Protein AF-A0A8S3XVQ0-F1 (afdb_monomer)

Foldseek 3Di:
DVVVVVVVVVVVVVVVVVVVVVVVVVVVVVVVVLVVCCVVPVPVSVVVVDDPVVNDPDDDDDPVVVCVVVCVVPVDDDDDDPDVVVVVVCVVCVPPDDDDDDDCDPVNVLVVLVPDDQPDQDPPVRDGSVVVNVVVVPPPPDDD

Mean predicted aligned error: 16.12 Å

Structure (mmCIF, N/CA/C/O backbone):
data_AF-A0A8S3XVQ0-F1
#
_entry.id   AF-A0A8S3XVQ0-F1
#
loop_
_atom_site.group_PDB
_atom_site.id
_atom_site.type_symbol
_atom_site.label_atom_id
_atom_site.label_alt_id
_atom_site.label_comp_id
_atom_site.label_asym_id
_atom_site.label_entity_id
_atom_site.label_seq_id
_atom_site.pdbx_PDB_ins_code
_atom_site.Cartn_x
_atom_site.Cartn_y
_atom_site.Cartn_z
_atom_site.occupancy
_atom_site.B_iso_or_equiv
_atom_site.auth_seq_id
_atom_site.auth_comp_id
_atom_site.auth_asym_id
_atom_site.auth_atom_id
_atom_site.pdbx_PDB_model_num
ATOM 1 N N . MET A 1 1 ? 21.389 -8.156 -47.341 1.00 62.31 1 MET A N 1
ATOM 2 C CA . MET A 1 1 ? 21.042 -7.063 -46.405 1.00 62.31 1 MET A CA 1
ATOM 3 C C . MET A 1 1 ? 19.885 -7.438 -45.477 1.00 62.31 1 MET A C 1
ATOM 5 O O . MET A 1 1 ? 20.098 -7.432 -44.277 1.00 62.31 1 MET A O 1
ATOM 9 N N . GLN A 1 2 ? 18.728 -7.876 -45.989 1.00 76.50 2 GLN A N 1
ATOM 10 C CA . GLN A 1 2 ? 17.531 -8.201 -45.183 1.00 76.50 2 GLN A CA 1
ATOM 11 C C . GLN A 1 2 ? 17.711 -9.335 -44.143 1.00 76.50 2 GLN A C 1
ATOM 13 O O . GLN A 1 2 ? 17.361 -9.180 -42.980 1.00 76.50 2 GLN A O 1
ATOM 18 N N . LYS A 1 3 ? 18.385 -10.436 -44.505 1.00 84.38 3 LYS A N 1
ATOM 19 C CA . LYS A 1 3 ? 18.701 -11.525 -43.553 1.00 84.38 3 LYS A CA 1
ATOM 20 C C . LYS A 1 3 ? 19.606 -11.089 -42.390 1.00 84.38 3 LYS A C 1
ATOM 22 O O . LYS A 1 3 ? 19.559 -11.668 -41.309 1.00 84.38 3 LYS A O 1
ATOM 27 N N . LEU A 1 4 ? 20.460 -10.086 -42.615 1.00 88.94 4 LEU A N 1
ATOM 28 C CA . LEU A 1 4 ? 21.366 -9.571 -41.588 1.00 88.94 4 LEU A CA 1
ATOM 29 C C . LEU A 1 4 ? 20.605 -8.687 -40.594 1.00 88.94 4 LEU A C 1
ATOM 31 O O . LEU A 1 4 ? 20.816 -8.808 -39.391 1.00 88.94 4 LEU A O 1
ATOM 35 N N . THR A 1 5 ? 19.696 -7.841 -41.085 1.00 93.69 5 THR A N 1
ATOM 36 C CA . THR A 1 5 ? 18.858 -6.984 -40.236 1.00 93.69 5 THR A CA 1
ATOM 37 C C . THR A 1 5 ? 17.909 -7.808 -39.371 1.00 93.69 5 THR A C 1
ATOM 39 O O . THR A 1 5 ? 17.854 -7.588 -38.166 1.00 93.69 5 THR A O 1
ATOM 42 N N . GLU A 1 6 ? 17.274 -8.840 -39.934 1.00 93.56 6 GLU A N 1
ATOM 43 C CA . GLU A 1 6 ? 16.420 -9.772 -39.179 1.00 93.56 6 GLU A CA 1
ATOM 44 C C . GLU A 1 6 ? 17.187 -10.473 -38.052 1.00 93.56 6 GLU A C 1
ATOM 46 O O . GLU A 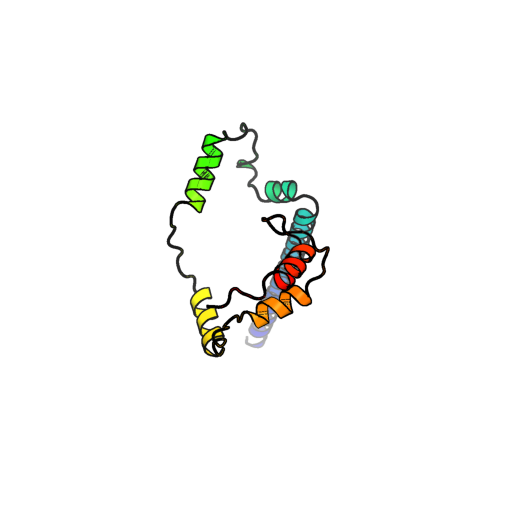1 6 ? 16.707 -10.574 -36.922 1.00 93.56 6 GLU A O 1
ATOM 51 N N . ARG A 1 7 ? 18.420 -10.916 -38.330 1.00 94.75 7 ARG A N 1
ATOM 52 C CA . ARG A 1 7 ? 19.255 -11.572 -37.319 1.00 94.75 7 ARG A CA 1
ATOM 53 C C . ARG A 1 7 ? 19.681 -10.617 -36.205 1.00 94.75 7 ARG A C 1
ATOM 55 O O . ARG A 1 7 ? 19.759 -11.029 -35.049 1.00 94.75 7 ARG A O 1
ATOM 62 N N . ILE A 1 8 ? 19.960 -9.358 -36.537 1.00 96.25 8 ILE A N 1
ATOM 63 C CA . ILE A 1 8 ? 20.267 -8.317 -35.550 1.00 96.25 8 ILE A CA 1
ATOM 64 C C . ILE A 1 8 ? 19.045 -8.046 -34.666 1.00 96.25 8 ILE A C 1
ATOM 66 O O . ILE A 1 8 ? 19.190 -7.945 -33.446 1.00 96.25 8 ILE A O 1
ATOM 70 N N . ASP A 1 9 ? 17.853 -7.960 -35.251 1.00 95.94 9 ASP A N 1
ATOM 71 C CA . ASP A 1 9 ? 16.627 -7.691 -34.501 1.00 95.94 9 ASP A CA 1
ATOM 72 C C . ASP A 1 9 ? 16.232 -8.862 -33.590 1.00 95.94 9 ASP A C 1
ATOM 74 O O . ASP A 1 9 ? 15.894 -8.627 -32.428 1.00 95.94 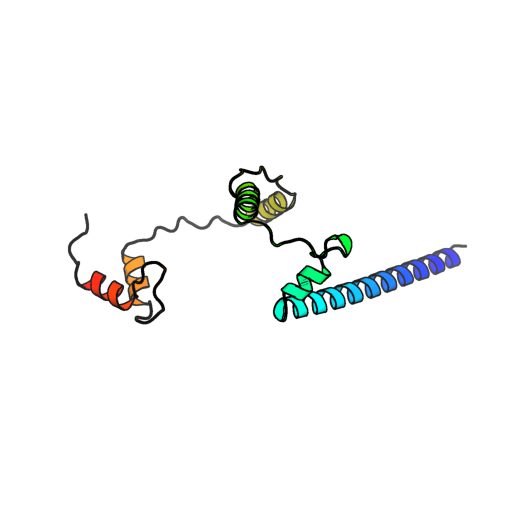9 ASP A O 1
ATOM 78 N N . ASP A 1 10 ? 16.394 -10.112 -34.038 1.00 96.25 10 ASP A N 1
ATOM 79 C CA . ASP A 1 10 ? 16.246 -11.311 -33.1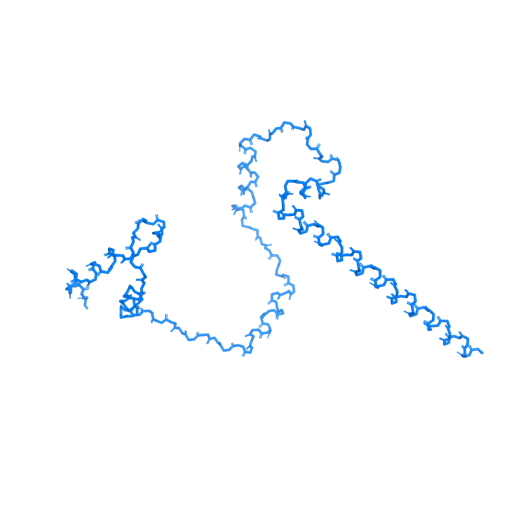93 1.00 96.25 10 ASP A CA 1
ATOM 80 C C . ASP A 1 10 ? 17.178 -11.252 -31.968 1.00 96.25 10 ASP A C 1
ATOM 82 O O . ASP A 1 10 ? 16.753 -11.420 -30.820 1.00 96.25 10 ASP A O 1
ATOM 86 N N . LEU A 1 11 ? 18.456 -10.922 -32.176 1.00 97.12 11 LEU A N 1
ATOM 87 C CA . LEU A 1 11 ? 19.417 -10.798 -31.078 1.00 97.12 11 LEU A CA 1
ATOM 88 C C . LEU A 1 11 ? 19.045 -9.667 -30.109 1.00 97.12 11 LEU A C 1
ATOM 90 O O . LEU A 1 11 ? 19.091 -9.874 -28.893 1.00 97.12 11 LEU A O 1
ATOM 94 N N . LYS A 1 12 ? 18.616 -8.502 -30.610 1.00 97.44 12 LYS A N 1
ATOM 95 C CA . LYS A 1 12 ? 18.140 -7.390 -29.767 1.00 97.44 12 LYS A CA 1
ATOM 96 C C . LYS A 1 12 ? 16.926 -7.792 -28.932 1.00 97.44 12 LYS A C 1
ATOM 98 O O . LYS A 1 12 ? 16.899 -7.527 -27.728 1.00 97.44 12 LYS A O 1
ATOM 103 N N . GLN A 1 13 ? 15.944 -8.455 -29.543 1.00 97.00 13 GLN A N 1
ATOM 104 C CA . GLN A 1 13 ? 14.745 -8.928 -28.848 1.00 97.00 13 GLN A CA 1
ATOM 105 C C . GLN A 1 13 ? 15.098 -9.938 -27.756 1.00 97.00 13 GLN A C 1
ATOM 107 O O . GLN A 1 13 ? 14.606 -9.825 -26.629 1.00 97.00 13 GLN A O 1
ATOM 112 N N . ARG A 1 14 ? 16.005 -10.878 -28.047 1.00 97.31 14 ARG A N 1
ATOM 113 C CA . ARG A 1 14 ? 16.496 -11.845 -27.059 1.00 97.31 14 ARG A CA 1
ATOM 114 C C . ARG A 1 14 ? 17.177 -11.131 -25.898 1.00 97.31 14 ARG A C 1
ATOM 116 O O . ARG A 1 14 ? 16.775 -11.355 -24.759 1.00 97.31 14 ARG A O 1
ATOM 123 N N . ILE A 1 15 ? 18.142 -10.245 -26.154 1.00 97.75 15 ILE A N 1
ATOM 124 C CA . ILE A 1 15 ? 18.836 -9.481 -25.099 1.00 97.75 15 ILE A CA 1
ATOM 125 C C . ILE A 1 15 ? 17.831 -8.712 -24.233 1.00 97.75 15 ILE A C 1
ATOM 127 O O . ILE A 1 15 ? 17.897 -8.782 -23.004 1.00 97.75 15 ILE A O 1
ATOM 131 N N . ALA A 1 16 ? 16.851 -8.048 -24.848 1.00 97.44 16 ALA A N 1
ATOM 132 C CA . ALA A 1 16 ? 15.804 -7.338 -24.122 1.00 97.44 16 ALA A CA 1
ATOM 133 C C . ALA A 1 16 ? 14.951 -8.281 -23.251 1.00 97.44 16 ALA A C 1
ATOM 135 O O . ALA A 1 16 ? 14.645 -7.955 -22.101 1.00 97.44 16 ALA A O 1
ATOM 136 N N . ALA A 1 17 ? 14.587 -9.462 -23.759 1.00 97.25 17 ALA A N 1
ATOM 137 C CA . ALA A 1 17 ? 13.842 -10.467 -23.004 1.00 97.25 17 ALA A CA 1
ATOM 138 C C . ALA A 1 17 ? 14.647 -11.007 -21.810 1.00 97.25 17 ALA A C 1
ATOM 140 O O . ALA A 1 17 ? 14.115 -11.093 -20.699 1.00 97.25 17 ALA A O 1
ATOM 141 N N . TRP A 1 18 ? 15.937 -11.301 -22.004 1.00 97.69 18 TRP A N 1
ATOM 142 C CA . TRP A 1 18 ? 16.844 -11.713 -20.929 1.00 97.69 18 TRP A CA 1
ATOM 143 C C . TRP A 1 18 ? 17.004 -10.613 -19.876 1.00 97.69 18 TRP A C 1
ATOM 145 O O . TRP A 1 18 ? 16.862 -10.891 -18.686 1.00 97.69 18 TRP A O 1
ATOM 155 N 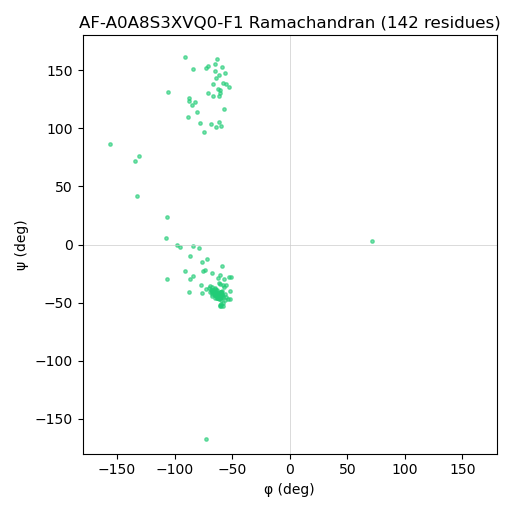N . GLY A 1 19 ? 17.185 -9.356 -20.292 1.00 97.81 19 GLY A N 1
ATOM 156 C CA . GLY A 1 19 ? 17.255 -8.209 -19.384 1.00 97.81 19 GLY A CA 1
ATOM 157 C C . GLY A 1 19 ? 15.983 -8.040 -18.547 1.00 97.81 19 GLY A C 1
ATOM 158 O O . GLY A 1 19 ? 16.051 -7.915 -17.322 1.00 97.81 19 GLY A O 1
ATOM 159 N N . LYS A 1 20 ? 14.801 -8.135 -19.175 1.00 97.38 20 LYS A N 1
ATOM 160 C CA . LYS A 1 20 ? 13.506 -8.120 -18.466 1.00 97.38 20 LYS A CA 1
ATOM 161 C C . LYS A 1 20 ? 13.390 -9.272 -17.469 1.00 97.38 20 LYS A C 1
ATOM 163 O O . LYS A 1 20 ? 12.883 -9.079 -16.362 1.00 97.38 20 LYS A O 1
ATOM 168 N N . ARG A 1 21 ? 13.852 -10.467 -17.848 1.00 97.31 21 ARG A N 1
ATOM 169 C CA . ARG A 1 21 ? 13.819 -11.656 -16.991 1.00 97.31 21 ARG A CA 1
ATOM 170 C C . ARG A 1 21 ? 14.718 -11.487 -15.766 1.00 97.31 21 ARG A C 1
ATOM 172 O O . ARG A 1 21 ? 14.253 -11.742 -14.659 1.00 97.31 21 ARG A O 1
ATOM 179 N N . ILE A 1 22 ? 15.945 -10.999 -15.952 1.00 97.69 22 ILE A N 1
ATOM 180 C CA . ILE A 1 22 ? 16.873 -10.682 -14.856 1.00 97.69 22 ILE A CA 1
ATOM 181 C C . ILE A 1 22 ? 16.231 -9.669 -13.912 1.00 97.69 22 ILE A C 1
ATOM 183 O O . ILE A 1 22 ? 16.080 -9.957 -12.728 1.00 97.69 22 ILE A O 1
ATOM 187 N N . ARG A 1 23 ? 15.749 -8.537 -14.442 1.00 97.50 23 ARG A N 1
ATOM 188 C CA . ARG A 1 23 ? 15.091 -7.495 -13.643 1.00 97.50 23 ARG A CA 1
ATOM 189 C C . ARG A 1 23 ? 13.934 -8.052 -12.812 1.00 97.50 23 ARG A C 1
ATOM 191 O O . ARG A 1 23 ? 13.867 -7.800 -11.613 1.00 97.50 23 ARG A O 1
ATOM 198 N N . ARG A 1 24 ? 13.061 -8.862 -13.421 1.00 97.50 24 ARG A N 1
ATOM 199 C CA . ARG A 1 24 ? 11.929 -9.494 -12.725 1.00 97.50 24 ARG A CA 1
ATOM 200 C C . ARG A 1 24 ? 12.389 -10.378 -11.565 1.00 97.50 24 ARG A C 1
ATOM 202 O O . ARG A 1 24 ? 11.764 -10.346 -10.505 1.00 97.50 24 ARG A O 1
ATOM 209 N N . TYR A 1 25 ? 13.434 -11.184 -11.754 1.00 97.50 25 TYR A N 1
ATOM 210 C CA . TYR A 1 25 ? 13.948 -12.043 -10.684 1.00 97.50 25 TYR A CA 1
ATOM 211 C C . TYR A 1 25 ? 14.612 -11.240 -9.571 1.00 97.50 25 TYR A C 1
ATOM 213 O O . TYR A 1 25 ? 14.362 -11.532 -8.401 1.00 97.50 25 TYR A O 1
ATOM 221 N N . THR A 1 26 ? 15.374 -10.202 -9.916 1.00 97.38 26 THR A N 1
ATOM 222 C CA . THR A 1 26 ? 15.964 -9.288 -8.935 1.00 97.38 26 THR A CA 1
ATOM 223 C C . THR A 1 26 ? 14.875 -8.621 -8.102 1.00 97.38 26 THR A C 1
ATOM 225 O O . THR A 1 26 ? 14.886 -8.737 -6.883 1.00 97.38 26 THR A O 1
ATOM 228 N N . GLU A 1 27 ? 13.864 -8.025 -8.741 1.00 96.88 27 GLU A N 1
ATOM 229 C CA . GLU A 1 27 ? 12.733 -7.399 -8.046 1.00 96.88 27 GLU A CA 1
ATOM 230 C C . GLU A 1 27 ? 11.959 -8.396 -7.177 1.00 96.88 27 GLU A C 1
ATOM 232 O O . GLU A 1 27 ? 11.572 -8.073 -6.056 1.00 96.88 27 GLU A O 1
ATOM 237 N N . ARG A 1 28 ? 11.737 -9.623 -7.667 1.00 97.50 28 ARG A N 1
ATOM 238 C CA . ARG A 1 28 ? 11.074 -10.678 -6.888 1.00 97.50 28 ARG A CA 1
ATOM 239 C C . ARG A 1 28 ? 11.870 -11.024 -5.634 1.00 97.50 28 ARG A C 1
ATOM 241 O O . ARG A 1 28 ? 11.272 -11.134 -4.568 1.00 97.50 28 ARG A O 1
ATOM 248 N N . SER A 1 29 ? 13.181 -11.203 -5.770 1.00 96.94 29 SER A N 1
ATOM 249 C CA . SER A 1 29 ? 14.071 -11.520 -4.652 1.00 96.94 29 SER A CA 1
ATOM 250 C C . SER A 1 29 ? 14.099 -10.379 -3.636 1.00 96.94 29 SER A C 1
ATOM 252 O O . SER A 1 29 ? 13.890 -10.606 -2.445 1.00 96.94 29 SER A O 1
ATOM 254 N N . THR A 1 30 ? 14.240 -9.137 -4.106 1.00 95.50 30 THR A N 1
ATOM 255 C CA . THR A 1 30 ? 14.193 -7.943 -3.256 1.00 95.50 30 THR A CA 1
ATOM 256 C C . THR A 1 30 ? 12.875 -7.853 -2.495 1.00 95.50 30 THR A C 1
AT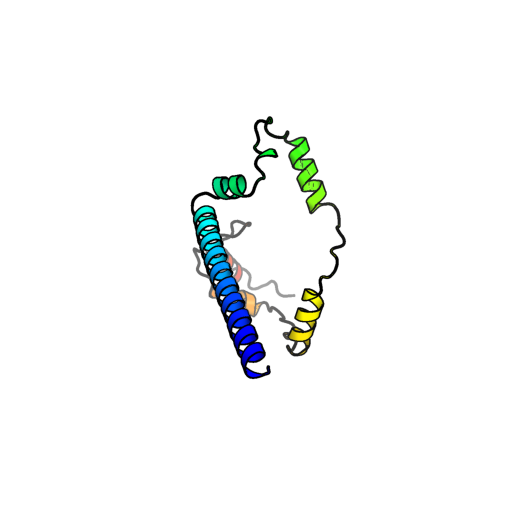OM 258 O O . THR A 1 30 ? 12.902 -7.751 -1.272 1.00 95.50 30 THR A O 1
ATOM 261 N N . ARG A 1 31 ? 11.728 -7.985 -3.178 1.00 95.44 31 ARG A N 1
ATOM 262 C CA . ARG A 1 31 ? 10.407 -7.977 -2.525 1.00 95.44 31 ARG A CA 1
ATOM 263 C C . ARG A 1 31 ? 10.266 -9.097 -1.500 1.00 95.44 31 ARG A C 1
ATOM 265 O O . ARG A 1 31 ? 9.763 -8.858 -0.412 1.00 95.44 31 ARG A O 1
ATOM 272 N N . PHE A 1 32 ? 10.718 -10.309 -1.823 1.00 96.69 32 PHE A N 1
ATOM 273 C CA . PHE A 1 32 ? 10.682 -11.430 -0.883 1.00 96.69 32 PHE A CA 1
ATOM 274 C C . PHE A 1 32 ? 11.488 -11.124 0.385 1.00 96.69 32 PHE A C 1
ATOM 276 O O . PHE A 1 32 ? 10.976 -11.290 1.490 1.00 96.69 32 PHE A O 1
ATOM 283 N N . ASN A 1 33 ? 12.716 -10.627 0.232 1.00 94.88 33 ASN A N 1
ATOM 284 C CA . ASN A 1 33 ? 13.581 -10.289 1.360 1.00 94.88 33 ASN A CA 1
ATOM 285 C C . ASN A 1 33 ? 13.015 -9.134 2.192 1.00 94.88 33 ASN A C 1
ATOM 287 O O . ASN A 1 33 ? 13.000 -9.232 3.417 1.00 94.88 33 ASN A O 1
ATOM 291 N N . GLN A 1 34 ? 12.508 -8.082 1.545 1.00 95.06 34 GLN A N 1
ATOM 292 C CA . GLN A 1 34 ? 11.875 -6.946 2.217 1.00 95.06 34 GLN A CA 1
ATOM 293 C C . GLN A 1 34 ? 10.625 -7.375 2.986 1.00 95.06 34 GLN A C 1
ATOM 295 O O . GLN A 1 34 ? 10.491 -7.032 4.154 1.00 95.06 34 GLN A O 1
ATOM 300 N N . ASN A 1 35 ? 9.752 -8.184 2.381 1.00 95.75 35 ASN A N 1
ATOM 301 C CA . ASN A 1 35 ? 8.547 -8.686 3.042 1.00 95.75 35 ASN A CA 1
ATOM 302 C C . ASN A 1 35 ? 8.889 -9.608 4.213 1.00 95.75 35 ASN A C 1
ATOM 304 O O . ASN A 1 35 ? 8.277 -9.513 5.274 1.00 95.75 35 ASN A O 1
ATOM 308 N N . ARG A 1 36 ? 9.886 -10.484 4.048 1.00 95.75 36 ARG A N 1
ATOM 309 C CA . ARG A 1 36 ? 10.356 -11.341 5.139 1.00 95.75 36 ARG A CA 1
ATOM 310 C C . ARG A 1 36 ? 10.904 -10.500 6.289 1.00 95.75 36 ARG A C 1
ATOM 312 O O . ARG A 1 36 ? 10.555 -10.756 7.435 1.00 95.75 36 ARG A O 1
ATOM 319 N N . LEU A 1 37 ? 11.712 -9.487 5.975 1.00 94.06 37 LEU A N 1
ATOM 320 C CA . LEU A 1 37 ? 12.269 -8.573 6.965 1.00 94.06 37 LEU A CA 1
ATOM 321 C C . LEU A 1 37 ? 11.176 -7.740 7.640 1.00 94.06 37 LEU A C 1
ATOM 323 O O . LEU A 1 37 ? 11.237 -7.568 8.846 1.00 94.06 37 LEU A O 1
ATOM 327 N N . PHE A 1 38 ? 10.144 -7.304 6.913 1.00 94.06 38 PHE A N 1
ATOM 328 C CA . PHE A 1 38 ? 8.980 -6.629 7.491 1.00 94.06 38 PHE A CA 1
ATOM 329 C C . PHE A 1 38 ? 8.280 -7.500 8.538 1.00 94.06 38 PHE A C 1
ATOM 331 O O . PHE A 1 38 ? 7.947 -7.027 9.617 1.00 94.06 38 PHE A O 1
ATOM 338 N N . GLN A 1 39 ? 8.076 -8.782 8.235 1.00 93.38 39 GLN A N 1
ATOM 339 C CA . GLN A 1 39 ? 7.397 -9.700 9.149 1.00 93.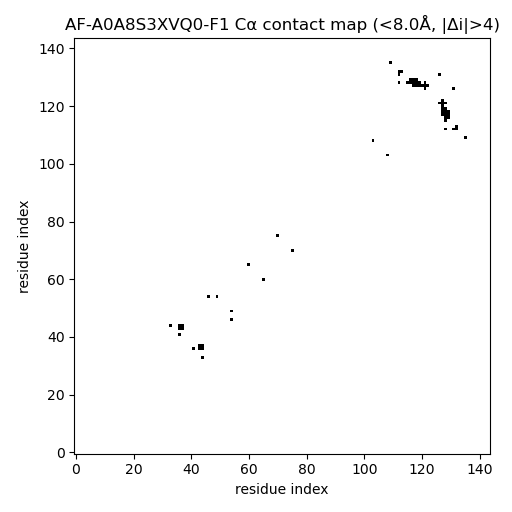38 39 GLN A CA 1
ATOM 340 C C . GLN A 1 39 ? 8.251 -10.028 10.383 1.00 93.38 39 GLN A C 1
ATOM 342 O O . GLN A 1 39 ? 7.713 -10.145 11.479 1.00 93.38 39 GLN A O 1
ATOM 347 N N . SER A 1 40 ? 9.573 -10.165 10.228 1.00 93.69 40 SER A N 1
ATOM 348 C CA . SER A 1 40 ? 10.460 -10.536 11.340 1.00 93.69 40 SER A CA 1
ATOM 349 C C . SER A 1 40 ? 10.979 -9.351 12.163 1.00 93.69 40 SER A C 1
ATOM 351 O O . SER A 1 40 ? 11.105 -9.458 13.377 1.00 93.69 40 SER A O 1
ATOM 353 N N . ASP A 1 41 ? 11.354 -8.248 11.509 1.00 90.88 41 ASP A N 1
ATOM 354 C CA . ASP A 1 41 ? 11.983 -7.069 12.119 1.00 90.88 41 ASP A CA 1
ATOM 355 C C . ASP A 1 41 ? 11.734 -5.814 11.261 1.0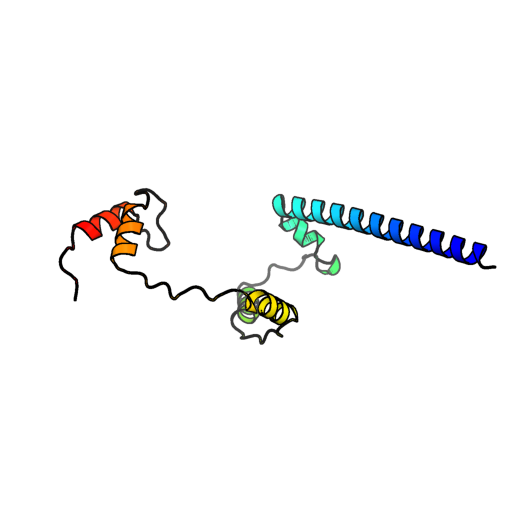0 90.88 41 ASP A C 1
ATOM 357 O O . ASP A 1 41 ? 12.544 -5.404 10.419 1.00 90.88 41 ASP A O 1
ATOM 361 N N . GLN A 1 42 ? 10.588 -5.179 11.511 1.00 91.94 42 GLN A N 1
ATOM 362 C CA . GLN A 1 42 ? 10.180 -3.951 10.827 1.00 91.94 42 GLN A CA 1
ATOM 363 C C . GLN A 1 42 ? 11.218 -2.833 10.985 1.00 91.94 42 GLN A C 1
ATOM 365 O O . GLN A 1 42 ? 11.475 -2.097 10.033 1.00 91.94 42 GLN A O 1
ATOM 370 N N . LYS A 1 43 ? 11.865 -2.725 12.156 1.00 86.81 43 LYS A N 1
ATOM 371 C CA . LYS A 1 43 ? 12.850 -1.666 12.430 1.00 86.81 43 LYS A CA 1
ATOM 372 C C . LYS A 1 43 ? 14.046 -1.783 11.494 1.00 86.81 43 LYS A C 1
ATOM 374 O O . LYS A 1 43 ? 14.499 -0.778 10.954 1.00 86.81 43 LYS A O 1
ATOM 379 N N . ARG A 1 44 ? 14.553 -3.000 11.280 1.00 86.88 44 ARG A N 1
ATOM 380 C CA . ARG A 1 44 ? 15.648 -3.241 10.327 1.00 86.88 44 ARG A CA 1
ATOM 381 C C . ARG A 1 44 ? 15.250 -2.928 8.894 1.00 86.88 44 ARG A C 1
ATOM 383 O O . ARG A 1 44 ? 16.073 -2.376 8.168 1.00 86.88 44 ARG A O 1
ATOM 390 N N . LEU A 1 45 ? 14.019 -3.250 8.491 1.00 91.75 45 LEU A N 1
ATOM 391 C CA . LEU A 1 45 ? 13.544 -2.871 7.163 1.00 91.75 45 LEU A CA 1
ATOM 392 C C . LEU A 1 45 ? 13.561 -1.353 6.999 1.00 91.75 45 LEU A C 1
ATOM 394 O O . LEU A 1 45 ? 14.180 -0.867 6.058 1.00 91.75 45 LEU A O 1
ATOM 398 N N . TYR A 1 46 ? 12.940 -0.610 7.914 1.00 87.25 46 TYR A N 1
ATOM 399 C CA . TYR A 1 46 ? 12.886 0.849 7.817 1.00 87.25 46 TYR A CA 1
ATOM 400 C C . TYR A 1 46 ? 14.281 1.479 7.824 1.00 87.25 46 TYR A C 1
ATOM 402 O O . TYR A 1 46 ? 14.576 2.274 6.939 1.00 87.25 46 TYR A O 1
ATOM 410 N N . LYS A 1 47 ? 15.196 1.003 8.678 1.00 84.19 47 LYS A N 1
ATOM 411 C CA . LYS A 1 47 ? 16.611 1.418 8.645 1.00 84.19 47 LYS A CA 1
ATOM 412 C C . LYS A 1 47 ? 17.302 1.146 7.307 1.00 84.19 47 LYS A C 1
ATOM 414 O O . LYS A 1 47 ? 18.172 1.905 6.907 1.00 84.19 47 LYS A O 1
ATOM 419 N N . SER A 1 48 ? 16.951 0.055 6.622 1.00 83.19 48 SER A N 1
ATOM 420 C CA . SER A 1 48 ? 17.507 -0.256 5.296 1.00 83.19 48 SER A CA 1
ATOM 421 C C . SER A 1 48 ? 16.919 0.604 4.171 1.00 83.19 48 SER A C 1
ATOM 423 O O . SER A 1 48 ? 17.539 0.735 3.117 1.00 83.19 48 SER A O 1
ATOM 425 N N . LEU A 1 49 ? 15.717 1.155 4.377 1.00 85.31 49 LEU A N 1
ATOM 426 C CA . LEU A 1 49 ? 15.044 2.065 3.446 1.00 85.31 49 LEU A CA 1
ATOM 427 C C . LEU A 1 49 ? 15.469 3.522 3.668 1.00 85.31 49 LEU A C 1
ATOM 429 O O . LEU A 1 49 ? 15.475 4.312 2.723 1.00 85.31 49 LEU A O 1
ATOM 433 N N . GLU A 1 50 ? 15.829 3.874 4.901 1.00 82.12 50 GLU A N 1
ATOM 434 C CA . GLU A 1 50 ? 16.440 5.154 5.238 1.00 82.12 50 GLU A CA 1
ATOM 435 C C . GLU A 1 50 ? 17.769 5.313 4.483 1.00 82.12 50 GLU A C 1
ATOM 437 O O . GLU A 1 50 ? 18.606 4.409 4.422 1.00 82.12 50 GLU A O 1
ATOM 442 N N . ARG A 1 51 ? 17.976 6.479 3.858 1.00 67.00 51 ARG A N 1
ATOM 443 C CA . ARG A 1 51 ? 19.261 6.778 3.214 1.00 67.00 51 ARG A CA 1
ATOM 444 C C . ARG A 1 51 ? 20.354 6.822 4.293 1.00 67.00 51 ARG A C 1
ATOM 446 O O . ARG A 1 51 ? 20.104 7.412 5.341 1.00 67.00 51 ARG A O 1
ATOM 453 N N . PRO A 1 52 ? 21.586 6.348 4.023 1.00 60.25 52 PRO A N 1
ATOM 454 C CA . PRO A 1 52 ? 22.683 6.353 5.000 1.00 60.25 52 PRO A CA 1
ATOM 455 C C . PRO A 1 52 ? 22.941 7.714 5.668 1.00 60.25 52 PRO A C 1
ATOM 457 O O . PRO A 1 52 ? 23.373 7.760 6.815 1.00 60.25 52 PRO A O 1
ATOM 460 N N . MET A 1 53 ? 22.627 8.820 4.984 1.00 55.56 53 MET A N 1
ATOM 461 C CA . MET A 1 53 ? 22.774 10.187 5.502 1.00 55.56 53 MET A CA 1
ATOM 462 C C . MET A 1 53 ? 21.764 10.588 6.589 1.00 55.56 53 MET A C 1
ATOM 464 O O . MET A 1 53 ? 21.966 11.611 7.231 1.00 55.56 53 MET A O 1
ATOM 468 N N . LEU A 1 54 ? 20.696 9.816 6.804 1.00 56.00 54 LEU A N 1
ATOM 469 C CA . LEU A 1 54 ? 19.650 10.101 7.797 1.00 56.00 54 LEU A CA 1
ATOM 470 C C . LEU A 1 54 ? 19.707 9.157 9.006 1.00 56.00 54 LEU A C 1
ATOM 472 O O . LEU A 1 54 ? 18.833 9.205 9.866 1.00 56.00 54 LEU A O 1
ATOM 476 N N . SER A 1 55 ? 20.732 8.301 9.073 1.00 54.53 55 SER A N 1
ATOM 477 C CA . SER A 1 55 ? 20.908 7.326 10.148 1.00 54.53 55 SER A CA 1
ATOM 478 C C . SER A 1 55 ? 21.063 8.061 11.481 1.00 54.53 55 SER A C 1
ATOM 480 O O . SER A 1 55 ? 22.095 8.677 11.744 1.00 54.53 55 SER A O 1
ATOM 482 N N . GLY A 1 56 ? 20.009 8.022 12.296 1.00 60.19 56 GLY A N 1
ATOM 483 C CA . GLY A 1 56 ? 19.865 8.814 13.510 1.00 60.19 56 GLY A CA 1
ATOM 484 C C . GLY A 1 56 ? 20.962 8.567 14.542 1.00 60.19 56 GLY A C 1
ATOM 485 O O . GLY A 1 56 ? 20.920 7.602 15.300 1.00 60.19 56 GLY A O 1
ATOM 486 N N . THR A 1 57 ? 21.914 9.490 14.603 1.00 58.66 57 THR A N 1
ATOM 487 C CA . THR A 1 57 ? 22.702 9.806 15.805 1.00 58.66 57 THR A CA 1
ATOM 488 C C . THR A 1 57 ? 22.147 11.030 16.538 1.00 58.66 57 THR A C 1
ATOM 490 O O . THR A 1 57 ? 22.678 11.420 17.574 1.00 58.66 57 THR A O 1
ATOM 493 N N . GLY A 1 58 ? 21.074 11.636 16.018 1.00 67.38 58 GLY A N 1
ATOM 494 C CA . GLY A 1 58 ? 20.384 12.746 16.662 1.00 67.38 58 GLY A CA 1
ATOM 495 C C . GLY A 1 58 ? 19.598 12.305 17.906 1.00 67.38 58 GLY A C 1
ATOM 496 O O . GLY A 1 58 ? 19.183 11.146 17.993 1.00 67.38 58 GLY A O 1
ATOM 497 N N . PRO A 1 59 ? 19.385 13.214 18.872 1.00 74.31 59 PRO A N 1
ATOM 498 C CA . PRO A 1 59 ? 18.523 12.953 20.019 1.00 74.31 59 PRO A CA 1
ATOM 499 C C . PRO A 1 59 ? 17.100 12.609 19.563 1.00 74.31 59 PRO A C 1
ATOM 501 O O . PRO A 1 59 ? 16.652 13.039 18.498 1.00 74.31 59 PRO A O 1
ATOM 504 N N . ALA A 1 60 ? 16.388 11.825 20.378 1.00 76.00 60 ALA A N 1
ATOM 505 C CA . ALA A 1 60 ? 14.981 11.534 20.133 1.00 76.00 60 ALA A CA 1
ATOM 506 C C . ALA A 1 60 ? 14.187 12.851 20.010 1.00 76.00 60 ALA A C 1
ATOM 508 O O . ALA A 1 60 ? 14.446 13.777 20.786 1.00 76.00 60 ALA A O 1
ATOM 509 N N . PRO A 1 61 ? 13.243 12.954 19.057 1.00 79.06 61 PRO A N 1
ATOM 510 C CA . PRO A 1 61 ? 12.437 14.156 18.903 1.00 79.06 61 PRO A CA 1
ATOM 511 C C . PRO A 1 61 ? 11.623 14.416 20.173 1.00 79.06 61 PRO A C 1
ATOM 513 O O . PRO A 1 61 ? 11.177 13.482 20.846 1.00 79.06 61 PRO A O 1
ATOM 516 N N . ASN A 1 62 ? 11.421 15.692 20.498 1.00 88.69 62 ASN A N 1
ATOM 517 C CA . ASN A 1 62 ? 10.587 16.083 21.625 1.00 88.69 62 ASN A CA 1
ATOM 518 C C . ASN A 1 62 ? 9.121 15.674 21.366 1.00 88.69 62 ASN A C 1
ATOM 520 O O . ASN A 1 62 ? 8.668 15.552 20.222 1.00 88.69 62 ASN A O 1
ATOM 524 N N . GLN A 1 63 ? 8.350 15.487 22.437 1.00 89.12 63 GLN A N 1
ATOM 525 C CA . GLN A 1 63 ? 6.919 15.208 22.363 1.00 89.12 63 GLN A CA 1
ATOM 526 C C . GLN A 1 63 ? 6.179 16.300 21.578 1.00 89.12 63 GLN A C 1
ATOM 528 O O . GLN A 1 63 ? 5.342 15.979 20.738 1.00 89.12 63 GLN A O 1
ATOM 533 N N . ALA A 1 64 ? 6.521 17.573 21.804 1.00 90.38 64 ALA A N 1
ATOM 534 C CA . ALA A 1 64 ? 5.914 18.704 21.100 1.00 90.38 64 ALA A CA 1
ATOM 535 C C . ALA A 1 64 ? 6.143 18.637 19.580 1.00 90.38 64 ALA A C 1
ATOM 537 O O . ALA A 1 64 ? 5.204 18.826 18.805 1.00 90.38 64 ALA A O 1
ATOM 538 N N . ASP A 1 65 ? 7.359 18.289 19.153 1.00 86.38 65 ASP A N 1
ATOM 539 C CA . ASP A 1 65 ? 7.710 18.169 17.733 1.00 86.38 65 ASP A CA 1
ATOM 540 C C . ASP A 1 65 ? 6.959 17.007 17.082 1.00 86.38 65 ASP A C 1
ATOM 542 O O . ASP A 1 65 ? 6.438 17.127 15.975 1.00 86.38 65 ASP A O 1
ATOM 546 N N . THR A 1 66 ? 6.838 15.892 17.807 1.00 88.50 66 THR A N 1
ATOM 547 C CA . THR A 1 66 ? 6.100 14.708 17.354 1.00 88.50 66 THR A CA 1
ATOM 548 C C . THR A 1 66 ? 4.616 15.023 17.173 1.00 88.50 66 THR A C 1
ATOM 550 O O . THR A 1 66 ? 4.033 14.686 16.144 1.00 88.50 66 THR A O 1
ATOM 553 N N . VAL A 1 67 ? 4.005 15.701 18.150 1.00 88.94 67 VAL A N 1
ATOM 554 C CA . VAL A 1 67 ? 2.600 16.126 18.072 1.00 88.94 67 VAL A CA 1
ATOM 555 C C . VAL A 1 67 ? 2.400 17.090 16.909 1.00 88.94 67 VAL A C 1
ATOM 557 O O . VAL A 1 67 ? 1.470 16.902 16.134 1.00 88.94 67 VAL A O 1
ATOM 560 N N . THR A 1 68 ? 3.288 18.070 16.743 1.00 90.88 68 THR A N 1
ATOM 561 C CA . THR A 1 68 ? 3.200 19.064 15.662 1.00 90.88 68 THR A CA 1
ATOM 562 C C . THR A 1 68 ? 3.298 18.403 14.289 1.00 90.88 68 THR A C 1
ATOM 564 O O . THR A 1 68 ? 2.496 18.698 13.405 1.00 90.88 68 THR A O 1
ATOM 567 N N . PHE A 1 69 ? 4.229 17.460 14.123 1.00 87.31 69 PHE A N 1
ATOM 568 C CA . PHE A 1 69 ? 4.394 16.703 12.885 1.00 87.31 69 PHE A CA 1
ATOM 569 C C . PHE A 1 69 ? 3.127 15.918 12.513 1.00 87.31 69 PHE A C 1
ATOM 571 O O . PHE A 1 69 ? 2.614 16.059 11.402 1.00 87.31 69 PHE A O 1
ATOM 578 N N . TRP A 1 70 ? 2.593 15.115 13.440 1.00 90.88 70 TRP A N 1
ATOM 579 C CA . TRP A 1 70 ? 1.395 14.311 13.170 1.00 90.88 70 TRP A CA 1
ATOM 580 C C . TRP A 1 70 ? 0.137 15.165 13.023 1.00 90.88 70 TRP A C 1
ATOM 582 O O . TRP A 1 70 ? -0.699 14.873 12.171 1.00 90.88 70 TRP A O 1
ATOM 592 N N . HIS A 1 71 ? 0.025 16.246 13.796 1.00 89.56 71 HIS A N 1
ATOM 593 C CA . HIS A 1 71 ? -1.061 17.209 13.663 1.00 89.56 71 HIS A CA 1
ATOM 594 C C . HIS A 1 71 ? -1.051 17.866 12.278 1.00 89.56 71 HIS A C 1
ATOM 596 O O . HIS A 1 71 ? -2.092 17.928 11.636 1.00 89.56 71 HIS A O 1
ATOM 602 N N . GLY A 1 72 ? 0.108 18.297 11.771 1.00 87.50 72 GLY A N 1
ATOM 603 C CA . GLY A 1 72 ? 0.212 18.854 10.418 1.00 87.50 72 GLY A CA 1
ATOM 604 C C . GLY A 1 72 ? -0.179 17.856 9.322 1.00 87.50 72 GLY A C 1
ATOM 605 O O . GLY A 1 72 ? -0.763 18.242 8.317 1.00 87.50 72 GLY A O 1
ATOM 606 N N . LEU A 1 73 ? 0.085 16.561 9.526 1.00 85.44 73 LEU A N 1
ATOM 607 C CA . LEU A 1 73 ? -0.272 15.524 8.555 1.00 85.44 73 LEU A CA 1
ATOM 608 C C . LEU A 1 73 ? -1.766 15.161 8.566 1.00 85.44 73 LEU A C 1
ATOM 610 O O . LEU A 1 73 ? -2.308 14.803 7.522 1.00 85.44 73 LEU A O 1
ATOM 614 N N . TRP A 1 74 ? -2.412 15.177 9.735 1.00 83.62 74 TRP A N 1
ATOM 615 C CA . TRP A 1 74 ? -3.779 14.660 9.906 1.00 83.62 74 TRP A CA 1
ATOM 616 C C . TRP A 1 74 ? -4.851 15.732 10.084 1.00 83.62 74 TRP A C 1
ATOM 618 O O . TRP A 1 74 ? -6.000 15.492 9.720 1.00 83.62 74 TRP A O 1
ATOM 628 N N . SER A 1 75 ? -4.507 16.885 10.655 1.00 82.75 75 SER A N 1
ATOM 629 C CA . SER A 1 75 ? -5.469 17.950 10.953 1.00 82.75 75 SER A CA 1
ATOM 630 C C . SER A 1 75 ? -5.620 18.950 9.814 1.00 82.75 75 SER A C 1
ATOM 632 O O . SER A 1 75 ? -6.642 19.631 9.743 1.00 82.75 75 SER A O 1
ATOM 634 N N . GLU A 1 76 ? -4.624 19.069 8.934 1.00 80.62 76 GLU A N 1
ATOM 635 C CA . GLU A 1 76 ? -4.738 19.958 7.784 1.00 80.62 76 GLU A CA 1
ATOM 636 C C . GLU A 1 76 ? -5.504 19.266 6.649 1.00 80.62 76 GLU A C 1
ATOM 638 O O . GLU A 1 76 ? -5.101 18.193 6.190 1.00 80.62 76 GLU A O 1
ATOM 643 N N . PRO A 1 77 ? -6.614 19.850 6.166 1.00 79.31 77 PRO A N 1
ATOM 644 C CA . PRO A 1 77 ? -7.324 19.307 5.022 1.00 79.31 77 PRO A CA 1
ATOM 645 C C . PRO A 1 77 ? -6.459 19.466 3.767 1.00 79.31 77 PRO A C 1
ATOM 647 O O . PRO A 1 77 ? -6.342 20.550 3.195 1.00 79.31 77 PRO A O 1
ATOM 650 N N . VAL A 1 78 ? -5.850 18.368 3.322 1.00 79.06 78 VAL A N 1
ATOM 651 C CA . VAL A 1 78 ? -5.082 18.330 2.076 1.00 79.06 78 VAL A CA 1
ATOM 652 C C . VAL A 1 78 ? -6.018 18.002 0.914 1.00 79.06 78 VAL A C 1
ATOM 654 O O . VAL A 1 78 ? -6.702 16.979 0.906 1.00 79.06 78 VAL A O 1
ATOM 657 N N . ASN A 1 79 ? -6.011 18.844 -0.120 1.00 74.88 79 ASN A N 1
ATOM 658 C CA . ASN A 1 79 ? -6.650 18.512 -1.390 1.00 74.88 79 ASN A CA 1
ATOM 659 C C . ASN A 1 79 ? -5.790 17.485 -2.134 1.00 74.88 79 ASN A C 1
ATOM 661 O O . ASN A 1 79 ? -4.823 17.833 -2.814 1.00 74.88 79 ASN A O 1
ATOM 665 N N . HIS A 1 80 ? -6.132 16.204 -2.007 1.00 73.31 80 HIS A N 1
ATOM 666 C CA . HIS A 1 80 ? -5.515 15.164 -2.822 1.00 73.31 80 HIS A CA 1
ATOM 667 C C . HIS A 1 80 ? -5.926 15.346 -4.286 1.00 73.31 80 HIS A C 1
ATOM 669 O O . HIS A 1 80 ? -7.115 15.419 -4.606 1.00 73.31 80 HIS A O 1
ATOM 675 N N . SER A 1 81 ? -4.949 15.386 -5.195 1.00 76.50 81 SER A N 1
ATOM 676 C CA . SER A 1 81 ? -5.252 15.292 -6.619 1.00 76.50 81 SER A CA 1
ATOM 677 C C . SER A 1 81 ? -5.922 13.944 -6.881 1.00 76.50 81 SER A C 1
ATOM 679 O O . SER A 1 81 ? -5.425 12.889 -6.475 1.00 76.50 81 SER A O 1
ATOM 681 N N . LYS A 1 82 ? -7.086 13.962 -7.540 1.00 68.69 82 LYS A N 1
ATOM 682 C CA . LYS A 1 82 ? -7.715 12.730 -8.018 1.00 68.69 82 LYS A CA 1
ATOM 683 C C . LYS A 1 82 ? -6.777 12.128 -9.058 1.00 68.69 82 LYS A C 1
ATOM 685 O O . LYS A 1 82 ? -6.681 12.616 -10.177 1.00 68.69 82 LYS A O 1
ATOM 690 N N . GLY A 1 83 ? -6.017 11.114 -8.656 1.00 73.06 83 GLY A N 1
ATOM 691 C CA . GLY A 1 83 ? -5.192 10.355 -9.584 1.00 73.06 83 GLY A CA 1
ATOM 692 C C . GLY A 1 83 ? -6.070 9.641 -10.621 1.00 73.06 83 GLY A C 1
ATOM 693 O O . GLY A 1 83 ? -7.245 9.376 -10.348 1.00 73.06 83 GLY A O 1
ATOM 694 N N . PRO A 1 84 ? -5.504 9.240 -11.773 1.00 79.00 84 PRO A N 1
ATOM 695 C CA . PRO A 1 84 ? -6.253 8.594 -12.858 1.00 79.00 84 PRO A CA 1
ATOM 696 C C . PRO A 1 84 ? -6.941 7.289 -12.423 1.00 79.00 84 PRO A C 1
ATOM 698 O O . PRO A 1 84 ? -7.877 6.825 -13.065 1.00 79.00 84 PRO A O 1
ATOM 701 N N . PHE A 1 85 ? -6.515 6.695 -11.301 1.00 82.25 85 PHE A N 1
ATOM 702 C CA . PHE A 1 85 ? -7.134 5.495 -10.746 1.00 82.25 85 PHE A CA 1
ATOM 703 C C . PHE A 1 85 ? -8.609 5.707 -10.377 1.00 82.25 85 PHE A C 1
ATOM 705 O O . PHE A 1 85 ? -9.389 4.772 -10.507 1.00 82.25 85 PHE A O 1
ATOM 712 N N . ALA A 1 86 ? -8.999 6.902 -9.918 1.00 82.69 86 ALA A N 1
ATOM 713 C CA . ALA A 1 86 ? -10.363 7.151 -9.460 1.00 82.69 86 ALA A CA 1
ATOM 714 C C . ALA A 1 86 ? -11.356 7.078 -10.627 1.00 82.69 86 ALA A C 1
ATOM 716 O O . ALA A 1 86 ? -12.413 6.468 -10.505 1.00 82.69 86 ALA A O 1
ATOM 717 N N . GLU A 1 87 ? -10.976 7.636 -11.777 1.00 85.31 87 GLU A N 1
ATOM 718 C CA . GLU A 1 87 ? -11.754 7.575 -13.017 1.00 85.31 87 GLU A CA 1
ATOM 719 C C . GLU A 1 87 ? -11.821 6.148 -13.564 1.00 85.31 87 GLU A C 1
ATOM 721 O O . GLU A 1 87 ? -12.884 5.692 -13.980 1.00 85.31 87 GLU A O 1
ATOM 726 N N . VAL A 1 88 ? -10.708 5.411 -13.495 1.00 87.56 88 VAL A N 1
ATOM 727 C CA . VAL A 1 88 ? -10.656 3.995 -13.885 1.00 87.56 88 VAL A CA 1
ATOM 728 C C . VAL A 1 88 ? -11.546 3.138 -12.984 1.00 87.56 88 VAL A C 1
ATOM 730 O O . VAL A 1 88 ? -12.246 2.258 -13.471 1.00 87.56 88 VAL A O 1
ATOM 733 N N . VAL A 1 89 ? -11.545 3.359 -11.671 1.00 87.50 89 VAL A N 1
ATOM 734 C CA . VAL A 1 89 ? -12.421 2.616 -10.755 1.00 87.50 89 VAL A CA 1
ATOM 735 C C . VAL A 1 89 ? -13.879 2.992 -11.000 1.00 87.50 89 VAL A C 1
ATOM 737 O O . VAL A 1 89 ? -14.720 2.103 -11.086 1.00 87.50 89 VAL A O 1
ATOM 740 N N . ALA A 1 90 ? -14.179 4.279 -11.187 1.00 86.94 90 ALA A N 1
ATOM 741 C CA . ALA A 1 90 ? -15.529 4.736 -11.496 1.00 86.94 90 ALA A CA 1
ATOM 742 C C . ALA A 1 90 ? -16.062 4.121 -12.799 1.00 86.94 90 ALA A C 1
ATOM 744 O O . ALA A 1 90 ? -17.211 3.689 -12.831 1.00 86.94 90 ALA A O 1
ATOM 745 N N . SER A 1 91 ? -15.238 4.015 -13.847 1.00 87.69 91 SER A N 1
ATOM 746 C CA . SER A 1 91 ? -15.650 3.395 -15.112 1.00 87.69 91 SER A CA 1
ATOM 747 C C . SER A 1 91 ? -15.896 1.891 -14.982 1.00 87.69 91 SER A C 1
ATOM 749 O O . SER A 1 91 ? -16.885 1.394 -15.516 1.00 87.69 91 SER A O 1
ATOM 751 N N . HIS A 1 92 ? -15.072 1.168 -14.214 1.00 86.81 92 HIS A N 1
ATOM 752 C CA . HIS A 1 92 ? -15.339 -0.241 -13.900 1.00 86.81 92 HIS A CA 1
ATOM 753 C C . HIS A 1 92 ? -16.626 -0.405 -13.079 1.00 86.81 92 HIS A C 1
ATOM 755 O O . HIS A 1 92 ? -17.428 -1.299 -13.355 1.00 86.81 92 HIS A O 1
ATOM 761 N N . CYS A 1 93 ? -16.852 0.480 -12.106 1.00 86.19 93 CYS A N 1
ATOM 762 C CA . CYS A 1 93 ? -18.034 0.447 -11.250 1.00 86.19 93 CYS A CA 1
ATOM 763 C C . CYS A 1 93 ? -19.310 0.954 -11.934 1.00 86.19 93 CYS A C 1
ATOM 765 O O . CYS A 1 93 ? -20.390 0.669 -11.434 1.00 86.19 93 CYS A O 1
ATOM 767 N N . ALA A 1 94 ? -19.228 1.648 -13.075 1.00 87.25 94 ALA A N 1
ATOM 768 C CA . ALA A 1 94 ? -20.400 2.170 -13.787 1.00 87.25 94 ALA A CA 1
ATOM 769 C C . ALA A 1 94 ? -21.377 1.068 -14.234 1.00 87.25 94 ALA A C 1
ATOM 771 O O . ALA A 1 94 ? -22.567 1.319 -14.395 1.00 87.25 94 ALA A O 1
ATOM 772 N N . SER A 1 95 ? -20.871 -0.152 -14.429 1.00 87.25 95 SER A N 1
ATOM 773 C CA . SER A 1 95 ? -21.672 -1.334 -14.775 1.00 87.25 95 SER A CA 1
ATOM 774 C C . SER A 1 95 ? -22.245 -2.076 -13.561 1.00 87.25 95 SER A C 1
ATOM 776 O O . SER A 1 95 ? -23.067 -2.977 -13.725 1.00 87.25 95 SER A O 1
ATOM 778 N N . ILE A 1 96 ? -21.812 -1.723 -12.347 1.00 88.50 96 ILE A N 1
ATOM 779 C CA . ILE A 1 96 ? -22.245 -2.370 -11.111 1.00 88.50 96 ILE A CA 1
ATOM 780 C C . ILE A 1 96 ? -23.543 -1.704 -10.667 1.00 88.50 96 ILE A C 1
ATOM 782 O O . ILE A 1 96 ? -23.582 -0.503 -10.404 1.00 88.50 96 ILE A O 1
ATOM 786 N N . MET A 1 97 ? -24.609 -2.496 -10.571 1.00 87.50 97 MET A N 1
ATOM 787 C CA . MET A 1 97 ? -25.878 -2.024 -10.029 1.00 87.50 97 MET A CA 1
ATOM 788 C C . MET A 1 97 ? -25.667 -1.559 -8.579 1.00 87.50 97 MET A C 1
ATOM 790 O O . MET A 1 97 ? -25.055 -2.298 -7.799 1.00 87.50 97 MET A O 1
ATOM 794 N N . PRO A 1 98 ? -26.133 -0.353 -8.202 1.00 84.75 98 PRO A N 1
ATOM 795 C CA . PRO A 1 98 ? -26.062 0.085 -6.817 1.00 84.75 98 PRO A CA 1
ATOM 796 C C . PRO A 1 98 ? -26.811 -0.914 -5.932 1.00 84.75 98 PRO A C 1
ATOM 798 O O . PRO A 1 98 ? -27.864 -1.421 -6.311 1.00 84.75 98 PRO A O 1
ATOM 801 N N . MET A 1 99 ? -26.244 -1.214 -4.763 1.00 86.75 99 MET A N 1
ATOM 802 C CA . MET A 1 99 ? -26.930 -2.024 -3.761 1.00 86.75 99 MET A CA 1
ATOM 803 C C . MET A 1 99 ? -28.196 -1.287 -3.325 1.00 86.75 99 MET A C 1
ATOM 805 O O . MET A 1 99 ? -28.141 -0.084 -3.053 1.00 86.75 99 MET A O 1
ATOM 809 N N . ASP A 1 100 ? -29.311 -2.009 -3.255 1.00 88.31 100 ASP A N 1
ATOM 810 C CA . ASP A 1 100 ? -30.559 -1.461 -2.740 1.00 88.31 100 ASP A CA 1
ATOM 811 C C . ASP A 1 100 ? -30.361 -0.910 -1.318 1.00 88.31 100 ASP A C 1
ATOM 813 O O . ASP A 1 100 ? -29.535 -1.430 -0.556 1.00 88.31 100 ASP A O 1
ATOM 817 N N . PRO A 1 101 ? -31.095 0.149 -0.937 1.00 86.19 101 PRO A N 1
ATOM 818 C CA . PRO A 1 101 ? -31.008 0.696 0.407 1.00 86.19 101 PRO A CA 1
ATOM 819 C C . PRO A 1 101 ? -31.335 -0.390 1.439 1.00 86.19 101 PRO A C 1
ATOM 821 O O . PRO A 1 101 ? -32.448 -0.908 1.492 1.00 86.19 101 PRO A O 1
ATOM 824 N N . VAL A 1 102 ? -30.351 -0.727 2.277 1.00 86.38 102 VAL A N 1
ATOM 825 C CA . VAL A 1 102 ? -30.527 -1.681 3.375 1.00 86.38 102 VAL A CA 1
ATOM 826 C C . VAL A 1 102 ? -31.241 -0.968 4.519 1.00 86.38 102 VAL A C 1
ATOM 828 O O . VAL A 1 102 ? -30.645 -0.158 5.229 1.00 86.38 102 VAL A O 1
ATOM 831 N N . ILE A 1 103 ? -32.526 -1.264 4.692 1.00 90.44 103 ILE A N 1
ATOM 832 C CA . ILE A 1 103 ? -33.314 -0.805 5.838 1.00 90.44 103 ILE A CA 1
ATOM 833 C C . ILE A 1 103 ? -33.155 -1.849 6.941 1.00 90.44 103 ILE A C 1
ATOM 835 O O . ILE A 1 103 ? -33.658 -2.959 6.814 1.00 90.44 103 ILE A O 1
ATOM 839 N N . ILE A 1 104 ? -32.433 -1.501 8.006 1.00 90.00 104 ILE A N 1
ATOM 840 C CA . ILE A 1 104 ? -32.269 -2.377 9.171 1.00 90.00 104 ILE A CA 1
ATOM 841 C C . ILE A 1 104 ? -33.516 -2.242 10.043 1.00 90.00 104 ILE A C 1
ATOM 843 O O . ILE A 1 104 ? -33.774 -1.171 10.598 1.00 90.00 104 ILE A O 1
ATOM 847 N N . THR A 1 105 ? -34.283 -3.320 10.161 1.00 91.38 105 THR A N 1
ATOM 848 C CA . THR A 1 105 ? -35.485 -3.378 10.998 1.00 91.38 105 THR A CA 1
ATOM 849 C C . THR A 1 105 ? -35.159 -3.862 12.419 1.00 91.38 105 THR A C 1
ATOM 851 O O . THR A 1 105 ? -34.110 -4.475 12.642 1.00 91.38 105 THR A O 1
ATOM 854 N N . PRO A 1 106 ? -36.040 -3.623 13.410 1.00 86.81 106 PRO A N 1
ATOM 855 C CA . PRO A 1 106 ? -35.876 -4.185 14.753 1.00 86.81 106 PRO A CA 1
ATOM 856 C C . PRO A 1 106 ? -35.750 -5.717 14.757 1.00 86.81 106 PRO A C 1
ATOM 858 O O . PRO A 1 106 ? -34.960 -6.264 15.529 1.00 86.81 106 PRO A O 1
ATOM 861 N N . ASP A 1 107 ? -36.459 -6.401 13.855 1.00 86.69 107 ASP A N 1
ATOM 862 C CA . ASP A 1 107 ? -36.414 -7.860 13.716 1.00 86.69 107 ASP A CA 1
ATOM 863 C C . ASP A 1 107 ? -35.041 -8.351 13.238 1.00 86.69 107 ASP A C 1
ATOM 865 O O . ASP A 1 107 ? -34.518 -9.341 13.759 1.00 86.69 107 ASP A O 1
ATOM 869 N N . ASP A 1 108 ? -34.403 -7.621 12.316 1.00 87.44 108 ASP A N 1
ATOM 870 C CA . ASP A 1 108 ? -33.039 -7.922 11.860 1.00 87.44 108 ASP A CA 1
ATOM 871 C C . ASP A 1 108 ? -32.039 -7.852 13.019 1.00 87.44 108 ASP A C 1
ATOM 873 O O . ASP A 1 108 ? -31.150 -8.701 13.156 1.00 87.44 108 ASP A O 1
ATOM 877 N N . VAL A 1 109 ? -32.201 -6.849 13.890 1.00 87.75 109 VAL A N 1
ATOM 878 C CA . VAL A 1 109 ? -31.363 -6.671 15.081 1.00 87.75 109 VAL A CA 1
ATOM 879 C C . VAL A 1 109 ? -31.615 -7.793 16.087 1.00 87.75 109 VAL A C 1
ATOM 881 O O . VAL A 1 109 ? -30.655 -8.366 16.612 1.00 87.75 109 VAL A O 1
ATOM 884 N N . ALA A 1 110 ? -32.877 -8.152 16.331 1.00 86.25 110 ALA A N 1
ATOM 885 C CA . ALA A 1 110 ? -33.237 -9.244 17.231 1.00 86.25 110 ALA A CA 1
ATOM 886 C C . ALA A 1 110 ? -32.646 -10.583 16.756 1.00 86.25 110 ALA A C 1
ATOM 888 O O . ALA A 1 110 ? -32.025 -11.310 17.542 1.00 86.25 110 ALA A O 1
ATOM 889 N N . GLU A 1 111 ? -32.752 -10.884 15.461 1.00 88.19 111 GLU A N 1
ATOM 890 C CA . GLU A 1 111 ? -32.208 -12.106 14.868 1.00 88.19 111 GLU A CA 1
ATOM 891 C C . GLU A 1 111 ? -30.671 -12.129 14.902 1.00 88.19 111 GLU A C 1
ATOM 893 O O . GLU A 1 111 ? -30.066 -13.158 15.237 1.00 88.19 111 GLU A O 1
ATOM 898 N N . ALA A 1 112 ? -30.018 -10.995 14.632 1.00 88.44 112 ALA A N 1
ATOM 899 C CA . ALA A 1 112 ? -28.565 -10.869 14.733 1.00 88.44 112 ALA A CA 1
ATOM 900 C C . ALA A 1 112 ? -28.069 -11.103 16.169 1.00 88.44 112 ALA A C 1
ATOM 902 O O . ALA A 1 112 ? -27.132 -11.881 16.389 1.00 88.44 112 ALA A O 1
ATOM 903 N N . VAL A 1 113 ? -28.728 -10.488 17.159 1.00 87.06 113 VAL A N 1
ATOM 904 C CA . VAL A 1 113 ? -28.410 -10.671 18.584 1.00 87.06 113 VAL A CA 1
ATOM 905 C C . VAL A 1 113 ? -28.625 -12.124 18.995 1.00 87.06 113 VAL A C 1
ATOM 907 O O . VAL A 1 113 ? -27.754 -12.700 19.651 1.00 87.06 113 VAL A O 1
ATOM 910 N N . ARG A 1 114 ? -29.721 -12.762 18.563 1.00 84.56 114 ARG A N 1
ATOM 911 C CA . ARG A 1 114 ? -30.025 -14.172 18.856 1.00 84.56 114 ARG A CA 1
ATOM 912 C C . ARG A 1 114 ? -28.933 -15.117 18.347 1.00 84.56 114 ARG A C 1
ATOM 914 O O . ARG A 1 114 ? -28.511 -16.010 19.091 1.00 84.56 114 ARG A O 1
ATOM 921 N N . ARG A 1 115 ? -28.442 -14.900 17.121 1.00 88.12 115 ARG A N 1
ATOM 922 C CA . ARG A 1 115 ? -27.373 -15.705 16.495 1.00 88.12 115 ARG A CA 1
ATOM 923 C C . ARG A 1 115 ? -25.985 -15.448 17.077 1.00 88.12 115 ARG A C 1
ATOM 925 O O . ARG A 1 115 ? -25.109 -16.304 16.952 1.00 88.12 115 ARG A O 1
ATOM 932 N N . ALA A 1 116 ? -25.760 -14.301 17.711 1.00 87.25 116 ALA A N 1
ATOM 933 C CA . ALA A 1 116 ? -24.448 -13.961 18.241 1.00 87.25 116 ALA A CA 1
ATOM 934 C C . ALA A 1 116 ? -24.033 -14.892 19.405 1.00 87.25 116 ALA A C 1
ATOM 936 O O . ALA A 1 116 ? -24.848 -15.202 20.277 1.00 87.25 116 ALA A O 1
ATOM 937 N N . PRO A 1 117 ? -22.770 -15.348 19.474 1.00 89.38 117 PRO A N 1
ATOM 938 C CA . PRO A 1 117 ? -22.297 -16.192 20.569 1.00 89.38 117 PRO A CA 1
ATOM 939 C C . PRO A 1 117 ? -22.180 -15.394 21.877 1.00 89.38 117 PRO A C 1
ATOM 941 O O . PRO A 1 117 ? -21.538 -14.343 21.918 1.00 89.38 117 PRO A O 1
ATOM 944 N N . ASN A 1 118 ? -22.752 -15.930 22.961 1.00 87.75 118 ASN A N 1
ATOM 945 C CA . ASN A 1 118 ? -22.874 -15.252 24.262 1.00 87.75 118 ASN A CA 1
ATOM 946 C C . ASN A 1 118 ? -21.541 -14.698 24.792 1.00 87.75 118 ASN A C 1
ATOM 948 O O . ASN A 1 118 ? -21.501 -13.585 25.311 1.00 87.75 118 ASN A O 1
ATOM 952 N N . TRP A 1 119 ? -20.458 -15.456 24.610 1.00 85.81 119 TRP A N 1
ATOM 953 C CA . TRP A 1 119 ? -19.149 -15.200 25.215 1.00 85.81 119 TRP A CA 1
ATOM 954 C C . TRP A 1 119 ? -18.092 -14.680 24.235 1.00 85.81 119 TRP A C 1
ATOM 956 O O . TRP A 1 119 ? -16.896 -14.829 24.474 1.00 85.81 119 TRP A O 1
ATOM 966 N N . LYS A 1 120 ? -18.500 -14.052 23.124 1.00 85.38 120 LYS A N 1
ATOM 967 C CA . LYS A 1 120 ? -17.539 -13.291 22.309 1.00 85.38 120 LYS A CA 1
ATOM 968 C C . LYS A 1 120 ? -17.002 -12.088 23.091 1.00 85.38 120 LYS A C 1
ATOM 970 O O . LYS A 1 120 ? -17.726 -11.520 23.912 1.00 85.38 120 LYS A O 1
ATOM 975 N N . SER A 1 121 ? -15.756 -11.707 22.805 1.00 79.12 121 SER A N 1
ATOM 976 C CA . SER A 1 121 ? -15.114 -10.525 23.384 1.00 79.12 121 SER A CA 1
ATOM 977 C C . SER A 1 121 ? -15.994 -9.285 23.197 1.00 79.12 121 SER A C 1
ATOM 979 O O . SER A 1 121 ? -16.543 -9.102 22.105 1.00 79.12 121 SER A O 1
ATOM 981 N N . PRO A 1 122 ? -16.153 -8.456 24.239 1.00 82.88 122 PRO A N 1
ATOM 982 C CA . PRO A 1 122 ? -16.978 -7.268 24.159 1.00 82.88 122 PRO A CA 1
ATOM 983 C C . PRO A 1 122 ? -16.278 -6.201 23.310 1.00 82.88 122 PRO A C 1
ATOM 985 O O . PRO A 1 122 ? -15.050 -6.164 23.217 1.00 82.88 122 PRO A O 1
ATOM 988 N N . GLY A 1 123 ? -17.070 -5.339 22.671 1.00 78.81 123 GLY A N 1
ATOM 989 C CA . GLY A 1 123 ? -16.547 -4.183 21.942 1.00 78.81 123 GLY A CA 1
ATOM 990 C C . GLY A 1 123 ? -16.040 -3.083 22.882 1.00 78.81 123 GLY A C 1
ATOM 991 O O . GLY A 1 123 ? -15.952 -3.267 24.094 1.00 78.81 123 GLY A O 1
ATOM 992 N N . LEU A 1 124 ? -15.785 -1.896 22.327 1.00 79.19 124 LEU A N 1
ATOM 993 C CA . LEU A 1 124 ? -15.326 -0.710 23.071 1.00 79.19 124 LEU A CA 1
ATOM 994 C C . LEU A 1 124 ? -16.213 -0.346 24.280 1.00 79.19 124 LEU A C 1
ATOM 996 O O . LEU A 1 124 ? -15.718 0.209 25.252 1.00 79.19 124 LEU A O 1
ATOM 1000 N N . ALA A 1 125 ? -17.505 -0.690 24.237 1.00 78.38 125 ALA A N 1
ATOM 1001 C CA . ALA A 1 125 ? -18.470 -0.446 25.311 1.00 78.38 125 ALA A CA 1
ATOM 1002 C C . ALA A 1 125 ? -18.474 -1.513 26.429 1.00 78.38 125 ALA A C 1
ATOM 1004 O O . ALA A 1 125 ? -19.271 -1.416 27.357 1.00 78.38 125 ALA A O 1
ATOM 1005 N N . GLY A 1 126 ? -17.656 -2.568 26.341 1.00 83.25 126 GLY A N 1
ATOM 1006 C CA . GLY A 1 126 ? -17.571 -3.604 27.382 1.00 83.25 126 GLY A CA 1
ATOM 1007 C C . GLY A 1 126 ? -18.786 -4.542 27.487 1.00 83.25 126 GLY A C 1
ATOM 1008 O O . GLY A 1 126 ? -18.808 -5.424 28.342 1.00 83.25 126 GLY A O 1
ATOM 1009 N N . LEU A 1 127 ? -19.787 -4.405 26.612 1.00 81.38 127 LEU A N 1
ATOM 1010 C CA . LEU A 1 127 ? -21.018 -5.193 26.659 1.00 81.38 127 LEU A CA 1
ATOM 1011 C C . LEU A 1 127 ? -20.883 -6.521 25.897 1.00 81.38 127 LEU A C 1
ATOM 1013 O O . LEU A 1 127 ? -20.588 -6.546 24.702 1.00 81.38 127 LEU A O 1
ATOM 1017 N N . HIS A 1 128 ? -21.134 -7.635 26.587 1.00 85.38 128 HIS A N 1
ATOM 1018 C CA . HIS A 1 128 ? -21.192 -8.967 25.979 1.00 85.38 128 HIS A CA 1
ATOM 1019 C C . HIS A 1 128 ? -22.571 -9.275 25.375 1.00 85.38 128 HIS A C 1
ATOM 1021 O O . HIS A 1 128 ? -23.602 -8.851 25.899 1.00 85.38 128 HIS A O 1
ATOM 1027 N N . HIS A 1 129 ? -22.600 -10.120 24.336 1.00 86.44 129 HIS A N 1
ATOM 1028 C CA . HIS A 1 129 ? -23.842 -10.589 23.702 1.00 86.44 129 HIS A CA 1
ATOM 1029 C C . HIS A 1 129 ? -24.795 -11.290 24.677 1.00 86.44 129 HIS A C 1
ATOM 1031 O O . HIS A 1 129 ? -26.007 -11.221 24.492 1.00 86.44 129 HIS A O 1
ATOM 1037 N N . TYR A 1 130 ? -24.262 -11.940 25.720 1.00 85.31 130 TYR A N 1
ATOM 1038 C CA . TYR A 1 130 ? -25.065 -12.523 26.798 1.00 85.31 130 TYR A CA 1
ATOM 1039 C C . TYR A 1 130 ? -26.052 -11.508 27.398 1.00 85.31 130 TYR A C 1
ATOM 1041 O O . TYR A 1 130 ? -27.242 -11.792 27.515 1.00 85.31 130 TYR A O 1
ATOM 1049 N N . TRP A 1 131 ? -25.574 -10.300 27.703 1.00 84.00 131 TRP A N 1
ATOM 1050 C CA . TRP A 1 131 ? 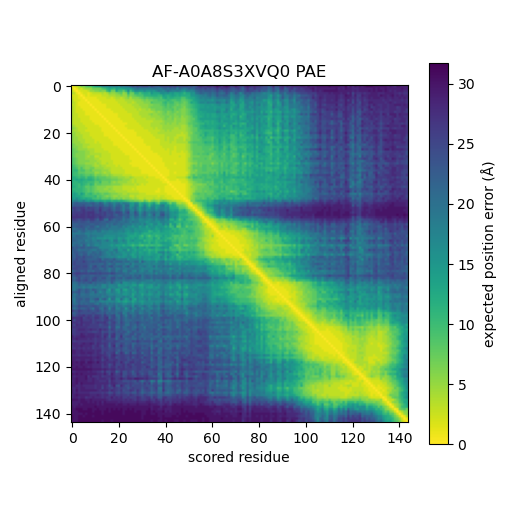-26.393 -9.246 28.299 1.00 84.00 131 TRP A CA 1
ATOM 1051 C C . TRP A 1 131 ? -27.377 -8.646 27.295 1.00 84.00 131 TRP A C 1
ATOM 1053 O O . TRP A 1 131 ? -28.530 -8.417 27.643 1.00 84.00 131 TRP A O 1
ATOM 1063 N N . LEU A 1 132 ? -26.964 -8.472 26.035 1.00 81.94 132 LEU A N 1
ATOM 1064 C CA . LEU A 1 132 ? -27.840 -7.984 24.960 1.00 81.94 132 LEU A CA 1
ATOM 1065 C C . LEU A 1 132 ? -29.057 -8.890 24.738 1.00 81.94 132 LEU A C 1
ATOM 1067 O O . LEU A 1 132 ? -30.171 -8.402 24.568 1.00 81.94 132 LEU A O 1
ATOM 1071 N N . LYS A 1 133 ? -28.861 -10.211 24.800 1.00 84.00 133 LYS A N 1
ATOM 1072 C CA . LYS A 1 133 ? -29.964 -11.177 24.729 1.00 84.00 133 LYS A CA 1
ATOM 1073 C C . LYS A 1 133 ? -30.911 -11.063 25.922 1.00 84.00 133 LYS A C 1
ATOM 1075 O O . LYS A 1 133 ? -32.113 -11.197 25.742 1.00 84.00 133 LYS A O 1
ATOM 1080 N N . GLY A 1 134 ? -30.381 -10.801 27.117 1.00 78.12 134 GLY A N 1
ATOM 1081 C CA . GLY A 1 134 ? -31.190 -10.588 28.318 1.00 78.12 134 GLY A CA 1
ATOM 1082 C C . GLY A 1 134 ? -32.039 -9.316 28.250 1.00 78.12 134 GLY A C 1
ATOM 1083 O O . GLY A 1 134 ? -33.208 -9.352 28.618 1.00 78.12 134 GLY A O 1
ATOM 1084 N N . PHE A 1 135 ? -31.480 -8.221 27.724 1.00 70.06 135 PHE A N 1
ATOM 1085 C CA . PHE A 1 135 ? -32.189 -6.943 27.560 1.00 70.06 135 PHE A CA 1
ATOM 1086 C C . PHE A 1 135 ? -33.383 -7.033 26.601 1.00 70.06 135 PHE A C 1
ATOM 1088 O O . PHE A 1 135 ? -34.431 -6.458 26.877 1.00 70.06 135 PHE A O 1
ATOM 1095 N N . MET A 1 136 ? -33.252 -7.785 25.504 1.00 63.03 136 MET A N 1
ATOM 1096 C CA . MET A 1 136 ? -34.342 -7.977 24.535 1.00 63.03 136 MET A CA 1
ATOM 1097 C C . MET A 1 136 ? -35.517 -8.792 25.105 1.00 63.03 136 MET A C 1
ATOM 1099 O O . MET A 1 136 ? -36.641 -8.660 24.639 1.00 63.03 136 MET A O 1
ATOM 1103 N N . VAL A 1 137 ? -35.280 -9.627 26.122 1.00 58.75 137 VAL A N 1
ATOM 1104 C CA . VAL A 1 137 ? -36.325 -10.439 26.774 1.00 58.75 137 VAL A CA 1
ATOM 1105 C C . VAL A 1 137 ? -37.079 -9.642 27.846 1.00 58.75 137 VAL A C 1
ATOM 1107 O O . VAL A 1 137 ? -38.236 -9.939 28.131 1.00 58.75 137 VAL A O 1
ATOM 1110 N N . SER A 1 138 ? -36.447 -8.629 28.447 1.00 54.31 138 SER A N 1
ATOM 1111 C CA . SER A 1 138 ? -36.994 -7.881 29.586 1.00 54.31 138 SER A CA 1
ATOM 1112 C C . SER A 1 138 ? -37.726 -6.584 29.220 1.00 54.31 138 SER A C 1
ATOM 1114 O O . SER A 1 138 ?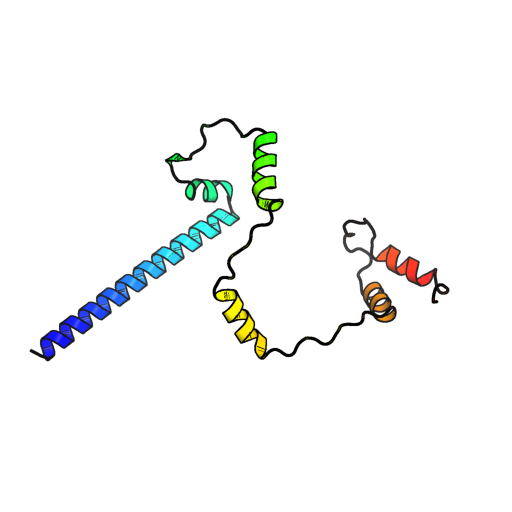 -38.241 -5.918 30.118 1.00 54.31 138 SER A O 1
ATOM 1116 N N . GLN A 1 139 ? -37.781 -6.205 27.941 1.00 52.94 139 GLN A N 1
ATOM 1117 C CA . GLN A 1 139 ? -38.451 -4.987 27.468 1.00 52.94 139 GLN A CA 1
ATOM 1118 C C . GLN A 1 139 ? -39.380 -5.292 26.276 1.00 52.94 139 GLN A C 1
ATOM 1120 O O . GLN A 1 139 ? -39.031 -4.984 25.139 1.00 52.94 139 GLN A O 1
ATOM 1125 N N . PRO A 1 140 ? -40.565 -5.892 26.495 1.00 51.12 140 PRO A N 1
ATOM 1126 C CA . PRO A 1 140 ? -41.543 -6.096 25.425 1.00 51.12 140 PRO A CA 1
ATOM 1127 C C . PRO A 1 140 ? -42.356 -4.831 25.074 1.00 51.12 140 PRO A C 1
ATOM 1129 O O . PRO A 1 140 ? -43.174 -4.883 24.164 1.00 51.12 140 PRO A O 1
ATOM 1132 N N . GLU A 1 141 ? -42.167 -3.707 25.777 1.00 50.03 141 GLU A N 1
ATOM 1133 C CA . GLU A 1 141 ? -43.149 -2.609 25.814 1.00 50.03 141 GLU A CA 1
ATOM 1134 C C . GLU A 1 141 ? -42.546 -1.210 25.597 1.00 50.03 141 GLU A C 1
ATOM 1136 O O . GLU A 1 141 ? -42.911 -0.244 26.259 1.00 50.03 141 GLU A O 1
ATOM 1141 N N . VAL A 1 142 ? -41.609 -1.073 24.656 1.00 45.84 142 VAL A N 1
ATOM 1142 C CA . VAL A 1 142 ? -41.261 0.252 24.113 1.00 45.84 142 VAL A CA 1
ATOM 1143 C C . VAL A 1 142 ? -41.184 0.163 22.591 1.00 45.84 142 VAL A C 1
ATOM 1145 O O . VAL A 1 142 ? -40.110 0.186 21.994 1.00 45.84 142 VAL A O 1
ATOM 1148 N N . ALA A 1 143 ? -42.350 0.029 21.966 1.00 30.67 143 ALA A N 1
ATOM 1149 C CA . ALA A 1 143 ? -42.560 0.412 20.576 1.00 30.67 143 ALA A CA 1
ATOM 1150 C C . ALA A 1 143 ? -43.380 1.719 20.576 1.00 30.67 143 ALA A C 1
ATOM 1152 O O . ALA A 1 143 ? -44.358 1.782 21.325 1.00 30.67 143 ALA A O 1
ATOM 1153 N N . PRO A 1 144 ? -42.990 2.767 19.825 1.00 43.25 144 PRO A N 1
ATOM 1154 C CA . PRO A 1 144 ? -43.908 3.853 19.491 1.00 43.25 144 PRO A CA 1
ATOM 1155 C C . PRO A 1 144 ? -45.029 3.376 18.559 1.00 43.25 144 PRO A C 1
ATOM 1157 O O . PRO A 1 144 ? -44.778 2.451 17.749 1.00 43.25 144 PRO A O 1
#

Sequence (144 aa):
MQKLTERIDDLKQRIAAWGKRIRRYTERSTRFNQNRLFQSDQKRLYKSLERPMLSGTGPAPNQADTVTFWHGLWSEPVNHSKGPFAEVVASHCASIMPMDPVIITPDDVAEAVRRAPNWKSPGLAGLHHYWLKGFMVSQPEVAP

pLDDT: mean 83.84, std 12.94, range [30.67, 97.81]

Secondary structure (DSSP, 8-state):
-HHHHHHHHHHHHHHHHHHHHHHHHHHHHHHHHHHHHHHH-HHHHHHHHS-GGG---SPPPPHHHHHHHHHHHHTS-------HHHHHHHHHHTTSPPPPP----HHHHHHHHHHS-TTSPP-TT---HHHHHHHHHH------

Solvent-accessible surface area (backbone atoms only — not comparable to full-atom values): 8940 Å² total; per-residue (Å²): 112,68,75,56,52,53,52,52,50,52,51,52,53,49,52,52,51,52,52,52,49,52,50,51,52,53,52,50,52,50,51,51,52,51,52,51,32,45,74,76,39,46,66,62,41,51,60,69,69,48,57,82,91,66,66,79,83,67,78,81,79,52,70,67,57,53,51,50,53,53,42,61,67,68,71,50,90,72,85,75,79,83,52,72,62,57,60,53,50,49,60,65,46,68,77,55,79,78,79,74,87,83,78,85,48,74,65,58,52,51,52,50,50,68,71,47,62,47,84,48,83,48,59,100,84,67,59,34,44,50,58,57,52,51,52,64,71,75,56,89,83,82,76,135

Radius of gyration: 29.64 Å; Cα contacts (8 Å, |Δi|>4): 33; chains: 1; bounding box: 67×36×76 Å

Organism: Parnassius apollo (NCBI:txid110799)